Protein AF-A0A966Q371-F1 (afdb_monomer_lite)

Radius of gyration: 12.61 Å; chains: 1; bounding box: 34×27×32 Å

Foldseek 3Di:
DDPVVVCVVLVWAADPPDPPDLADDAGTHHPLAREHEDEEAADDDDDPVVVVVQVVSSVSNPVSHWGKYWYWYHDPDTDIDIDTD

Secondary structure (DSSP, 8-state):
--HHHHHHHTT-EE----TT-TT--SSEEETTEEEEEEEESS-----HHHHHHHHHHHHHH-TTSEEEEEEEE-SSS-EEEEEE-

Structure (mmCIF, N/CA/C/O backbone):
data_AF-A0A966Q371-F1
#
_entry.id   AF-A0A966Q371-F1
#
loop_
_atom_site.group_PDB
_atom_site.id
_atom_site.type_symbol
_atom_site.label_atom_id
_atom_site.label_alt_id
_atom_site.label_comp_id
_atom_site.label_asym_id
_atom_site.label_entity_id
_atom_site.label_seq_id
_atom_site.pdbx_PDB_ins_code
_atom_site.Cartn_x
_atom_site.Cartn_y
_atom_site.Cartn_z
_atom_site.occupancy
_atom_site.B_iso_or_equiv
_atom_site.auth_seq_id
_atom_site.auth_comp_id
_atom_site.auth_asym_id
_atom_site.auth_atom_id
_atom_site.pdbx_PDB_model_num
ATOM 1 N N . MET A 1 1 ? -0.314 -3.453 16.656 1.00 54.97 1 MET A N 1
ATOM 2 C CA . MET A 1 1 ? -0.473 -4.150 15.359 1.00 54.97 1 MET A CA 1
ATOM 3 C C . MET A 1 1 ? 0.596 -3.579 14.442 1.00 54.97 1 MET A C 1
ATOM 5 O O . MET A 1 1 ? 0.916 -2.416 14.623 1.00 54.97 1 MET A O 1
ATOM 9 N N . THR A 1 2 ? 1.259 -4.400 13.634 1.00 68.31 2 THR A N 1
ATOM 10 C CA . THR A 1 2 ? 2.411 -3.974 12.820 1.00 68.31 2 THR A CA 1
ATOM 11 C C . THR A 1 2 ? 2.081 -4.147 11.341 1.00 68.31 2 THR A C 1
ATOM 13 O O . THR A 1 2 ? 1.235 -4.979 11.015 1.00 68.31 2 THR A O 1
ATOM 16 N N . GLU A 1 3 ? 2.792 -3.453 10.448 1.00 68.88 3 GLU A N 1
ATOM 17 C CA . GLU A 1 3 ? 2.668 -3.586 8.980 1.00 68.88 3 GLU A CA 1
ATOM 18 C C . GLU A 1 3 ? 2.711 -5.060 8.529 1.00 68.88 3 GLU A C 1
ATOM 20 O O . GLU A 1 3 ? 1.929 -5.500 7.688 1.00 68.88 3 GLU A O 1
ATOM 25 N N . ARG A 1 4 ? 3.541 -5.882 9.190 1.00 74.25 4 ARG A N 1
ATOM 26 C CA . ARG A 1 4 ? 3.600 -7.344 8.985 1.00 74.25 4 ARG A CA 1
ATOM 27 C C . ARG A 1 4 ? 2.274 -8.060 9.257 1.00 74.25 4 ARG A C 1
ATOM 29 O O . ARG A 1 4 ? 1.979 -9.067 8.617 1.00 74.25 4 ARG A O 1
ATOM 36 N N . GLY A 1 5 ? 1.509 -7.594 10.239 1.00 81.81 5 GLY A N 1
ATOM 37 C CA . GLY A 1 5 ? 0.200 -8.140 10.586 1.00 81.81 5 GLY A CA 1
ATOM 38 C C . GLY A 1 5 ? -0.848 -7.859 9.511 1.00 81.81 5 GLY A C 1
ATOM 39 O O . GLY A 1 5 ? -1.612 -8.759 9.172 1.00 81.81 5 GLY A O 1
ATOM 40 N N . GLU A 1 6 ? -0.845 -6.655 8.938 1.00 83.94 6 GLU A N 1
ATOM 41 C CA . GLU A 1 6 ? -1.749 -6.290 7.839 1.00 83.94 6 GLU A CA 1
ATOM 42 C C . GLU A 1 6 ? -1.374 -7.022 6.546 1.00 83.94 6 GLU A C 1
ATOM 44 O O . GLU A 1 6 ? -2.242 -7.627 5.924 1.00 83.94 6 GLU A O 1
ATOM 49 N N . ALA A 1 7 ? -0.083 -7.115 6.221 1.00 80.50 7 ALA A N 1
ATOM 50 C CA . ALA A 1 7 ? 0.371 -7.905 5.080 1.00 80.50 7 ALA A CA 1
ATOM 51 C C . ALA A 1 7 ? -0.009 -9.389 5.194 1.00 80.50 7 ALA A C 1
ATOM 53 O O . ALA A 1 7 ? -0.482 -9.988 4.230 1.00 80.50 7 ALA A O 1
ATOM 54 N N . LYS A 1 8 ? 0.120 -9.987 6.389 1.00 86.44 8 LYS A N 1
ATOM 55 C CA . LYS A 1 8 ? -0.354 -11.358 6.631 1.00 86.44 8 LYS A CA 1
ATOM 56 C C . LYS A 1 8 ? -1.868 -11.478 6.434 1.00 86.44 8 LYS A C 1
ATOM 58 O O . LYS A 1 8 ? -2.322 -12.493 5.915 1.00 86.44 8 LYS A O 1
ATOM 63 N N . ARG A 1 9 ? -2.639 -10.465 6.844 1.00 86.00 9 ARG A N 1
ATOM 64 C CA . ARG A 1 9 ? -4.102 -10.427 6.693 1.00 86.00 9 ARG A CA 1
ATOM 65 C C . ARG A 1 9 ? -4.529 -10.394 5.225 1.00 86.00 9 ARG A C 1
ATOM 67 O O . ARG A 1 9 ? -5.532 -11.010 4.888 1.00 86.00 9 ARG A O 1
ATOM 74 N N . ASP A 1 10 ? -3.737 -9.747 4.377 1.00 83.69 10 ASP A N 1
ATOM 75 C CA . ASP A 1 10 ? -3.965 -9.685 2.929 1.00 83.69 10 ASP A CA 1
ATOM 76 C C . ASP A 1 10 ? -3.439 -10.911 2.172 1.00 83.69 10 ASP A C 1
ATOM 78 O O . ASP A 1 10 ? -3.658 -11.043 0.970 1.00 83.69 10 ASP A O 1
ATOM 82 N N . GLY A 1 11 ? -2.716 -11.810 2.848 1.00 86.69 11 GLY A N 1
ATOM 83 C CA . GLY A 1 11 ? -1.967 -12.874 2.178 1.00 86.69 11 GLY A CA 1
ATOM 84 C C . GLY A 1 11 ? -0.810 -12.336 1.327 1.00 86.69 11 GLY A C 1
ATOM 85 O O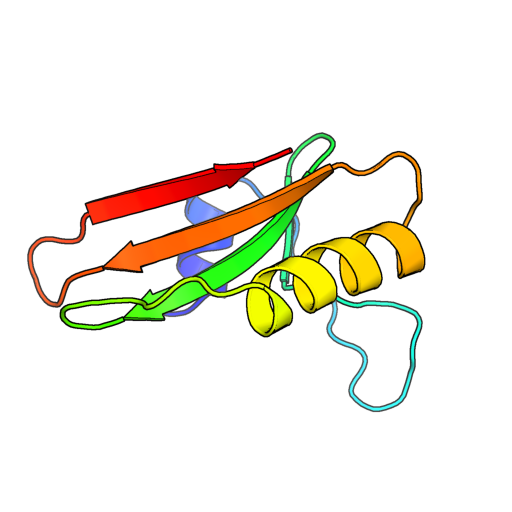 . GLY A 1 11 ? -0.336 -13.017 0.419 1.00 86.69 11 GLY A O 1
ATOM 86 N N . ALA A 1 12 ? -0.356 -11.110 1.599 1.00 87.88 12 ALA A N 1
ATOM 87 C CA . ALA A 1 12 ? 0.725 -10.463 0.878 1.00 87.88 12 ALA A CA 1
ATOM 88 C C . ALA A 1 12 ? 2.089 -11.041 1.285 1.00 87.88 12 ALA A C 1
ATOM 90 O O . ALA A 1 12 ? 2.360 -11.358 2.449 1.00 87.88 12 ALA A O 1
ATOM 91 N N . LYS A 1 13 ? 2.992 -11.146 0.310 1.00 86.31 13 LYS A N 1
ATOM 92 C CA . LYS A 1 13 ? 4.357 -11.620 0.524 1.00 86.31 13 LYS A CA 1
ATOM 93 C C . LYS A 1 13 ? 5.252 -10.441 0.892 1.00 86.31 13 LYS A C 1
ATOM 95 O O . LYS A 1 13 ? 5.605 -9.640 0.030 1.00 86.31 13 LYS A O 1
ATOM 100 N N . MET A 1 14 ? 5.638 -10.361 2.164 1.00 81.50 14 MET A N 1
ATOM 101 C CA . MET A 1 14 ? 6.571 -9.343 2.664 1.00 81.50 14 MET A CA 1
ATOM 102 C C . MET A 1 14 ? 7.869 -9.318 1.851 1.00 81.50 14 MET A C 1
ATOM 104 O O . MET A 1 14 ? 8.456 -10.373 1.578 1.00 81.50 14 MET A O 1
ATOM 108 N N . GLN A 1 15 ? 8.355 -8.122 1.525 1.00 76.75 15 GLN A N 1
ATOM 109 C CA . GLN A 1 15 ? 9.699 -7.957 0.979 1.00 76.75 15 GLN A CA 1
ATOM 110 C C . GLN A 1 15 ? 10.719 -7.839 2.117 1.00 76.75 15 GLN A C 1
ATOM 112 O O . GLN A 1 15 ? 10.452 -7.262 3.173 1.00 76.75 15 GLN A O 1
ATOM 117 N N . LYS A 1 16 ? 11.905 -8.436 1.938 1.00 64.75 16 LYS A N 1
ATOM 118 C CA . LYS A 1 16 ? 12.992 -8.283 2.908 1.00 64.75 16 LYS A CA 1
ATOM 119 C C . LYS A 1 16 ? 13.599 -6.909 2.668 1.00 64.75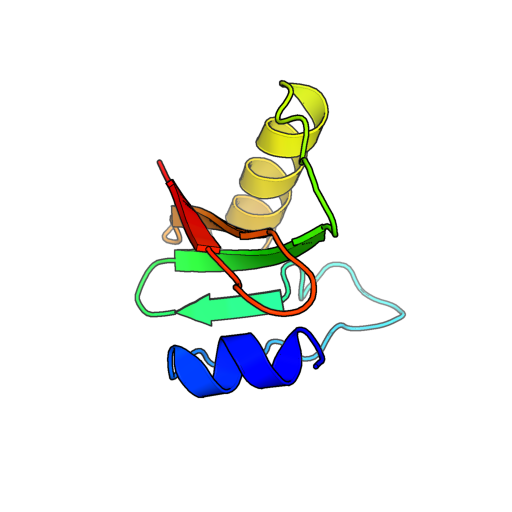 16 LYS A C 1
ATOM 121 O O . LYS A 1 16 ? 14.400 -6.743 1.756 1.00 64.75 16 LYS A O 1
ATOM 126 N N . ASN A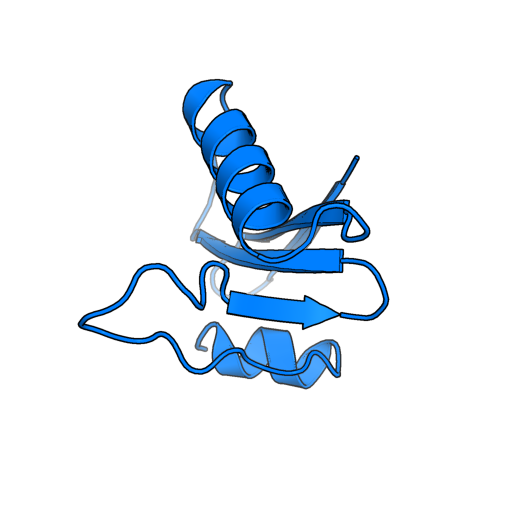 1 17 ? 13.205 -5.935 3.482 1.00 58.84 17 ASN A N 1
ATOM 127 C CA . ASN A 1 17 ? 13.735 -4.582 3.390 1.00 58.84 17 ASN A CA 1
ATOM 128 C C . ASN A 1 17 ? 15.267 -4.635 3.565 1.00 58.84 17 ASN A C 1
ATOM 130 O O . ASN A 1 17 ? 15.771 -4.995 4.634 1.00 58.84 17 ASN A O 1
ATOM 134 N N . SER A 1 18 ? 16.021 -4.386 2.494 1.00 50.69 18 SER A N 1
ATOM 135 C CA . SER A 1 18 ? 17.479 -4.472 2.517 1.00 50.69 18 SER A CA 1
ATOM 136 C C . SER A 1 18 ? 18.024 -3.186 3.115 1.00 50.69 18 SER A C 1
ATOM 138 O O . SER A 1 18 ? 18.194 -2.200 2.407 1.00 50.69 18 SER A O 1
ATOM 140 N N . GLY A 1 19 ? 18.334 -3.188 4.413 1.00 48.47 19 GLY A N 1
ATOM 141 C CA . GLY A 1 19 ? 18.878 -2.028 5.138 1.00 48.47 19 GLY A CA 1
ATOM 142 C C . GLY A 1 19 ? 20.170 -1.405 4.569 1.00 48.47 19 GLY A C 1
ATOM 143 O O . GLY A 1 19 ? 20.673 -0.452 5.151 1.00 48.47 19 GLY A O 1
ATOM 144 N N . ARG A 1 20 ? 20.712 -1.918 3.451 1.00 48.44 20 ARG A N 1
ATOM 145 C CA . ARG A 1 20 ? 21.855 -1.393 2.681 1.00 48.44 20 ARG A CA 1
ATOM 146 C C . ARG A 1 20 ? 21.775 -1.714 1.168 1.00 48.44 20 ARG A C 1
ATOM 148 O O . ARG A 1 20 ? 22.767 -2.120 0.575 1.00 48.44 20 ARG A O 1
ATOM 155 N N . GLY A 1 21 ? 20.616 -1.570 0.518 1.00 49.94 21 GLY A N 1
ATOM 156 C CA . GLY A 1 21 ? 20.540 -1.754 -0.941 1.00 49.94 21 GLY A CA 1
ATOM 157 C C . GLY A 1 21 ? 19.242 -1.266 -1.579 1.00 49.94 21 GLY A C 1
ATOM 158 O O . GLY A 1 21 ? 18.181 -1.326 -0.965 1.00 49.94 21 GLY A O 1
ATOM 159 N N . ASP A 1 22 ? 19.332 -0.794 -2.822 1.00 52.56 22 ASP A N 1
ATOM 160 C CA . ASP A 1 22 ? 18.212 -0.238 -3.596 1.00 52.56 22 ASP A CA 1
ATOM 161 C C . ASP A 1 22 ? 17.249 -1.279 -4.184 1.00 52.56 22 ASP A C 1
ATOM 163 O O . ASP A 1 22 ? 16.247 -0.913 -4.791 1.00 52.56 22 ASP A O 1
ATOM 167 N N . TYR A 1 23 ? 17.519 -2.568 -3.982 1.00 50.88 23 TYR A N 1
ATOM 168 C CA . TYR A 1 23 ? 16.884 -3.648 -4.738 1.00 50.88 23 TYR A CA 1
ATOM 169 C C . TYR A 1 23 ? 15.528 -4.124 -4.189 1.00 50.88 23 TYR A C 1
ATOM 171 O O . TYR A 1 23 ? 14.833 -4.874 -4.871 1.00 50.88 23 TYR A O 1
ATOM 179 N N . GLN A 1 24 ? 15.127 -3.731 -2.974 1.00 62.31 24 GLN A N 1
ATOM 180 C CA . GLN A 1 24 ? 13.828 -4.108 -2.393 1.00 62.31 24 GLN A CA 1
ATOM 181 C C . GLN A 1 24 ? 13.191 -2.901 -1.693 1.00 62.31 24 GLN A C 1
ATOM 183 O O . GLN A 1 24 ? 13.515 -2.613 -0.542 1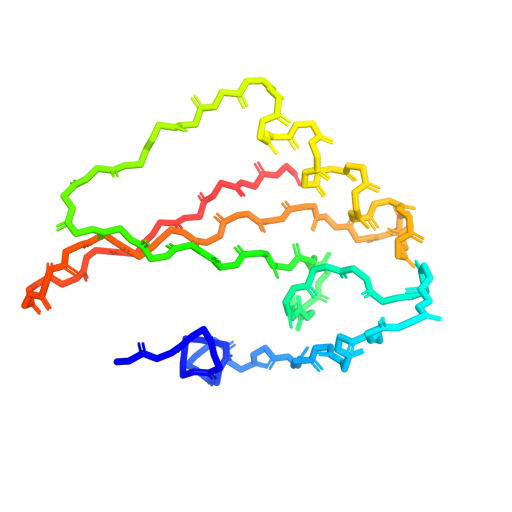.00 62.31 24 GLN A O 1
ATOM 188 N N . LYS A 1 25 ? 12.324 -2.176 -2.413 1.00 68.06 25 LYS A N 1
ATOM 189 C CA . LYS A 1 25 ? 11.484 -1.079 -1.894 1.00 68.06 25 LYS A CA 1
ATOM 190 C C . LYS A 1 25 ? 10.036 -1.569 -1.731 1.00 68.06 25 LYS A C 1
ATOM 192 O O . LYS A 1 25 ? 9.666 -2.556 -2.354 1.00 68.06 25 LYS A O 1
ATOM 197 N N . GLY A 1 26 ? 9.231 -0.875 -0.926 1.00 64.25 26 GLY A N 1
ATOM 198 C CA . GLY A 1 26 ? 7.866 -1.296 -0.585 1.00 64.25 26 GLY A CA 1
ATOM 199 C C . GLY A 1 26 ? 7.822 -2.389 0.489 1.00 64.25 26 GLY A C 1
ATOM 200 O O . GLY A 1 26 ? 8.829 -3.037 0.787 1.00 64.25 26 GLY A O 1
ATOM 201 N N . ASP A 1 27 ? 6.651 -2.579 1.095 1.00 76.44 27 ASP A N 1
ATOM 202 C CA . ASP A 1 27 ? 6.512 -3.440 2.274 1.00 76.44 27 ASP A CA 1
ATOM 203 C C . ASP A 1 27 ? 6.177 -4.885 1.892 1.00 76.44 27 ASP A C 1
ATOM 205 O O . ASP A 1 27 ? 6.731 -5.838 2.455 1.00 76.44 27 ASP A O 1
ATOM 209 N N . ALA A 1 28 ? 5.293 -5.076 0.909 1.00 87.06 28 ALA A N 1
ATOM 210 C CA . ALA A 1 28 ? 4.896 -6.401 0.443 1.00 87.06 28 ALA A CA 1
ATOM 211 C C . ALA A 1 28 ? 4.478 -6.415 -1.030 1.00 87.06 28 ALA A C 1
ATOM 213 O O . ALA A 1 28 ? 4.035 -5.414 -1.581 1.00 87.06 28 ALA A O 1
ATOM 214 N N . LYS A 1 29 ? 4.547 -7.592 -1.654 1.00 89.75 29 LYS A N 1
ATOM 215 C CA . LYS A 1 29 ? 3.901 -7.863 -2.943 1.00 89.75 29 LYS A CA 1
ATOM 216 C C . LYS A 1 29 ? 2.572 -8.571 -2.714 1.00 89.75 29 LYS A C 1
ATOM 218 O O . LYS A 1 29 ? 2.522 -9.564 -1.983 1.00 89.75 29 LYS A O 1
ATOM 223 N N . TRP A 1 30 ? 1.518 -8.092 -3.360 1.00 90.94 30 TRP A N 1
ATOM 224 C CA . TRP A 1 30 ? 0.191 -8.697 -3.318 1.00 90.94 30 TRP A CA 1
ATOM 225 C C . TRP A 1 30 ? -0.384 -8.765 -4.731 1.00 90.94 30 TRP A C 1
ATOM 227 O O . TRP A 1 30 ? -0.726 -7.743 -5.314 1.00 90.94 30 TRP A O 1
ATOM 237 N N . ASN A 1 31 ? -0.463 -9.967 -5.308 1.00 89.88 31 ASN A N 1
ATOM 238 C CA . ASN A 1 31 ? -0.770 -10.161 -6.730 1.00 89.88 31 ASN A CA 1
ATOM 239 C C . ASN A 1 31 ? 0.173 -9.332 -7.625 1.00 89.88 31 ASN A C 1
ATOM 241 O O . ASN A 1 31 ? 1.390 -9.481 -7.523 1.00 89.88 31 ASN A O 1
ATOM 245 N N . GLN A 1 32 ? -0.380 -8.465 -8.478 1.00 93.44 32 GLN A N 1
ATOM 246 C CA . GLN A 1 32 ? 0.380 -7.534 -9.315 1.00 93.44 32 GLN A CA 1
ATOM 247 C C . GLN A 1 32 ? 0.627 -6.184 -8.630 1.00 93.44 32 GLN A C 1
ATOM 249 O O . GLN A 1 32 ? 1.078 -5.257 -9.284 1.00 93.44 32 GLN A O 1
ATOM 254 N N . PHE A 1 33 ? 0.369 -6.053 -7.328 1.00 94.44 33 PHE A N 1
ATOM 255 C CA . PHE A 1 33 ? 0.615 -4.818 -6.593 1.00 94.44 33 PHE A CA 1
ATOM 256 C C . PHE A 1 33 ? 1.908 -4.874 -5.789 1.00 94.44 33 PHE A C 1
ATOM 258 O O . PHE A 1 33 ? 2.210 -5.878 -5.129 1.00 94.44 33 PHE A O 1
ATOM 265 N N . LEU A 1 34 ? 2.628 -3.753 -5.777 1.00 93.69 34 LEU A N 1
ATOM 266 C CA . LEU A 1 34 ? 3.564 -3.441 -4.709 1.00 93.69 34 LEU A CA 1
ATOM 267 C C . LEU A 1 34 ? 2.844 -2.584 -3.667 1.00 93.69 34 LEU A C 1
ATOM 269 O O . LEU A 1 34 ? 2.435 -1.461 -3.950 1.00 93.69 34 LEU A O 1
ATOM 273 N N . VAL A 1 35 ? 2.679 -3.137 -2.468 1.00 93.25 35 VAL A N 1
ATOM 274 C CA . VAL A 1 35 ? 1.897 -2.535 -1.389 1.00 93.25 35 VAL A CA 1
ATOM 275 C C . VAL A 1 35 ? 2.821 -1.863 -0.378 1.00 93.25 35 VAL A C 1
ATOM 277 O O . VAL A 1 35 ? 3.717 -2.504 0.178 1.00 93.25 35 VAL A O 1
ATOM 280 N N . ASP A 1 36 ? 2.562 -0.585 -0.120 1.00 92.75 36 ASP A N 1
ATOM 281 C CA . ASP A 1 36 ? 3.083 0.189 1.010 1.00 92.75 36 ASP A CA 1
ATOM 282 C C . ASP A 1 36 ? 1.957 0.327 2.049 1.00 92.75 36 ASP A C 1
ATOM 284 O O . ASP A 1 36 ? 0.837 0.717 1.709 1.00 92.75 36 ASP A O 1
ATOM 288 N N . TYR A 1 37 ? 2.211 -0.046 3.302 1.00 91.94 37 TYR A N 1
ATOM 289 C CA . TYR A 1 37 ? 1.237 0.042 4.390 1.00 91.94 37 TYR A CA 1
ATOM 290 C C . TYR A 1 37 ? 1.509 1.304 5.205 1.00 91.94 37 TYR A C 1
ATOM 292 O O . TYR A 1 37 ? 2.646 1.611 5.565 1.00 91.94 37 TYR A O 1
ATOM 300 N N . LYS A 1 38 ? 0.456 2.047 5.547 1.00 92.75 38 LYS A N 1
ATOM 301 C CA . LYS A 1 38 ? 0.552 3.169 6.487 1.00 92.75 38 LYS A CA 1
ATOM 302 C C . LYS A 1 38 ? -0.547 3.083 7.529 1.00 92.75 38 LYS A C 1
ATOM 304 O O . LYS A 1 38 ? -1.733 3.055 7.204 1.00 92.75 38 LYS A O 1
ATOM 309 N N . GLU A 1 39 ? -0.133 3.068 8.791 1.00 92.94 39 GLU A N 1
ATOM 310 C CA . GLU A 1 39 ? -1.040 3.172 9.930 1.00 92.94 39 GLU A CA 1
ATOM 311 C C . GLU A 1 39 ? -1.116 4.627 10.403 1.00 92.94 39 GLU A C 1
ATOM 313 O O . GLU A 1 39 ? -0.092 5.283 10.602 1.00 92.94 39 GLU A O 1
ATOM 318 N N . ALA A 1 40 ? -2.332 5.124 10.609 1.00 93.69 40 ALA A N 1
ATOM 319 C CA . ALA A 1 40 ? -2.590 6.430 11.199 1.00 93.69 40 ALA A CA 1
ATOM 320 C C . ALA A 1 40 ? -3.717 6.333 12.233 1.00 93.69 40 ALA A C 1
ATOM 322 O O . ALA A 1 40 ? -4.633 5.523 12.111 1.00 93.69 40 ALA A O 1
ATOM 323 N N . SER A 1 41 ? -3.675 7.153 13.280 1.00 94.12 41 SER A N 1
ATOM 324 C CA . SER A 1 41 ? -4.679 7.065 14.345 1.00 94.12 41 SER A CA 1
ATOM 325 C C . SER A 1 41 ? -6.025 7.683 13.983 1.00 94.12 41 SER A C 1
ATOM 327 O O . SER A 1 41 ? -7.039 7.239 14.509 1.00 94.12 41 SER A O 1
ATOM 329 N N . GLU A 1 42 ? -6.020 8.715 13.143 1.00 94.50 42 GLU A N 1
ATOM 330 C CA . GLU A 1 42 ? -7.194 9.559 12.886 1.00 94.50 42 GLU A CA 1
ATOM 331 C C . GLU A 1 42 ? -7.299 9.965 11.417 1.00 94.50 42 GLU A C 1
ATOM 333 O O . GLU A 1 42 ? -8.353 9.812 10.811 1.00 94.50 42 GLU A O 1
ATOM 338 N N . SER A 1 43 ? -6.203 10.433 10.818 1.00 94.31 43 SER A N 1
ATOM 339 C CA . SER A 1 43 ? -6.189 10.855 9.421 1.00 94.31 43 SER A CA 1
ATOM 340 C C . SER A 1 43 ? -4.843 10.584 8.763 1.00 94.31 43 SER A C 1
ATOM 342 O O . SER A 1 43 ? -3.805 10.489 9.419 1.00 94.31 43 SER A O 1
ATOM 344 N N . PHE A 1 44 ? -4.874 10.454 7.440 1.00 95.19 44 PHE A N 1
ATOM 345 C CA . PHE A 1 44 ? -3.688 10.384 6.603 1.00 95.19 44 PHE A CA 1
ATOM 346 C C . PHE A 1 44 ? -3.869 11.331 5.420 1.00 95.19 44 PHE A C 1
ATOM 348 O O . PHE A 1 44 ? -4.811 11.186 4.641 1.00 95.19 44 PHE A O 1
ATOM 355 N N . THR A 1 45 ? -2.958 12.289 5.271 1.00 96.06 45 THR A N 1
ATOM 356 C CA . THR A 1 45 ? -2.975 13.209 4.132 1.00 96.06 45 THR A CA 1
ATOM 357 C C . THR A 1 45 ? -2.225 12.591 2.963 1.00 96.06 45 THR A C 1
ATOM 359 O O . THR A 1 45 ? -0.999 12.479 2.995 1.00 96.06 45 THR A O 1
ATOM 362 N N . ILE A 1 46 ? -2.949 12.247 1.899 1.00 95.00 46 ILE A N 1
ATOM 363 C CA . ILE A 1 46 ? -2.344 11.918 0.609 1.00 95.00 46 ILE A CA 1
ATOM 364 C C . ILE A 1 46 ? -1.968 13.209 -0.129 1.00 95.00 46 ILE A C 1
ATOM 366 O O . ILE A 1 46 ? -2.741 14.163 -0.182 1.00 95.00 46 ILE A O 1
ATOM 370 N N . ASN A 1 47 ? -0.760 13.259 -0.684 1.00 96.31 47 ASN A N 1
ATOM 371 C CA . ASN A 1 47 ? -0.297 14.369 -1.515 1.00 96.31 47 ASN A CA 1
ATOM 372 C C . ASN A 1 47 ? 0.585 13.852 -2.656 1.00 96.31 47 ASN A C 1
ATOM 374 O O . ASN A 1 47 ? 1.030 12.700 -2.634 1.00 96.31 47 ASN A O 1
ATOM 378 N N . SER A 1 48 ? 0.858 14.719 -3.633 1.00 96.81 48 SER A N 1
ATOM 379 C CA . SER A 1 48 ? 1.626 14.371 -4.833 1.00 96.81 48 SER A CA 1
ATOM 380 C C . SER A 1 48 ? 3.000 13.789 -4.507 1.00 96.81 48 SER A C 1
ATOM 382 O O . SER A 1 48 ? 3.400 12.805 -5.111 1.00 96.81 48 SER A O 1
ATOM 384 N N . ARG A 1 49 ? 3.712 14.318 -3.506 1.00 96.56 49 ARG A N 1
ATOM 385 C CA . ARG A 1 49 ? 5.040 13.815 -3.124 1.00 96.56 49 ARG A CA 1
ATOM 386 C C . ARG A 1 49 ? 4.987 12.390 -2.570 1.00 96.56 49 ARG A C 1
ATOM 388 O O . ARG A 1 49 ? 5.845 11.579 -2.913 1.00 96.56 49 ARG A O 1
ATOM 395 N N . ILE A 1 50 ? 4.017 12.100 -1.703 1.00 95.19 50 ILE A N 1
ATOM 396 C CA . ILE A 1 50 ? 3.824 10.757 -1.140 1.00 95.19 50 ILE A CA 1
ATOM 397 C C . ILE A 1 50 ? 3.467 9.782 -2.260 1.00 95.19 50 ILE A C 1
ATOM 399 O O . ILE A 1 50 ? 4.128 8.754 -2.389 1.00 95.19 50 ILE A O 1
ATOM 403 N N . TRP A 1 51 ? 2.483 10.125 -3.096 1.00 96.19 51 TRP A N 1
ATOM 404 C CA . TRP A 1 51 ? 2.049 9.249 -4.181 1.00 96.19 51 TRP A CA 1
ATOM 405 C C . TRP A 1 51 ? 3.167 8.996 -5.200 1.00 96.19 51 TRP A C 1
ATOM 407 O O . TRP A 1 51 ? 3.508 7.846 -5.466 1.00 96.19 51 TRP A O 1
ATOM 417 N N . SER A 1 52 ? 3.851 10.050 -5.660 1.00 96.19 52 SER A N 1
ATOM 418 C CA . SER A 1 52 ? 4.973 9.921 -6.596 1.00 96.19 52 SER A CA 1
ATOM 419 C C . SER A 1 52 ? 6.102 9.046 -6.053 1.00 96.19 52 SER A C 1
ATOM 421 O O . SER A 1 52 ? 6.734 8.321 -6.823 1.00 96.19 52 SER A O 1
ATOM 423 N N . LYS A 1 53 ? 6.368 9.074 -4.738 1.00 93.75 53 LYS A N 1
ATOM 424 C CA . LYS A 1 53 ? 7.349 8.172 -4.117 1.00 93.75 53 LYS A CA 1
ATOM 425 C C . LYS A 1 53 ? 6.908 6.711 -4.228 1.00 93.75 53 LYS A C 1
ATOM 427 O O . LYS A 1 53 ? 7.737 5.877 -4.572 1.00 93.75 53 LYS A O 1
ATOM 432 N N . ILE A 1 54 ? 5.639 6.406 -3.963 1.00 94.94 54 ILE A N 1
ATOM 433 C CA . ILE A 1 54 ? 5.101 5.037 -4.018 1.00 94.94 54 ILE A CA 1
ATOM 434 C C . ILE A 1 54 ? 5.163 4.492 -5.448 1.00 94.94 54 ILE A C 1
ATOM 436 O O . ILE A 1 54 ? 5.671 3.389 -5.654 1.00 94.94 54 ILE A O 1
ATOM 440 N N . CYS A 1 55 ? 4.754 5.283 -6.445 1.00 95.19 55 CYS A N 1
ATOM 441 C CA . CYS A 1 55 ? 4.904 4.916 -7.856 1.00 95.19 55 CYS A CA 1
ATOM 442 C C . CYS A 1 55 ? 6.380 4.693 -8.219 1.00 95.19 55 CYS A C 1
ATOM 444 O O . CYS A 1 55 ? 6.737 3.673 -8.804 1.00 95.19 55 CYS A O 1
ATOM 446 N N . THR A 1 56 ? 7.268 5.609 -7.812 1.00 93.81 56 THR A N 1
ATOM 447 C CA . THR A 1 56 ? 8.711 5.506 -8.091 1.00 93.81 56 THR A CA 1
ATOM 448 C C . THR A 1 56 ? 9.315 4.241 -7.490 1.00 93.81 56 THR A C 1
ATOM 450 O O . THR A 1 56 ? 10.067 3.541 -8.163 1.00 93.81 56 THR A O 1
ATOM 453 N N . ASP A 1 57 ? 9.007 3.943 -6.230 1.00 91.62 57 ASP A N 1
ATOM 454 C CA . ASP A 1 57 ? 9.507 2.751 -5.551 1.00 91.62 57 ASP A CA 1
ATOM 455 C C . ASP A 1 57 ? 8.952 1.476 -6.199 1.00 91.62 57 ASP A C 1
ATOM 457 O O . ASP A 1 57 ? 9.706 0.523 -6.399 1.00 91.62 57 ASP A O 1
ATOM 461 N N . THR A 1 58 ? 7.686 1.494 -6.626 1.00 93.69 58 THR A N 1
ATOM 462 C CA . THR A 1 58 ? 7.065 0.397 -7.381 1.00 93.69 58 THR A CA 1
ATOM 463 C C . THR A 1 58 ? 7.804 0.111 -8.674 1.00 93.69 58 THR A C 1
ATOM 465 O O . THR A 1 58 ? 8.316 -0.992 -8.862 1.00 93.69 58 THR A O 1
ATOM 468 N N . PHE A 1 59 ? 7.972 1.123 -9.521 1.00 91.88 59 PHE A N 1
ATOM 469 C CA . PHE A 1 59 ? 8.614 0.950 -10.820 1.00 91.88 59 PHE A CA 1
ATOM 470 C C . PHE A 1 59 ? 10.124 0.702 -10.736 1.00 91.88 59 PHE A C 1
ATOM 472 O O . PHE A 1 59 ? 10.710 0.195 -11.694 1.00 91.88 59 PHE A O 1
ATOM 479 N N . LYS A 1 60 ? 10.767 1.029 -9.605 1.00 89.75 60 LYS A N 1
ATOM 480 C CA . LYS A 1 60 ? 12.149 0.614 -9.310 1.00 89.75 60 LYS A CA 1
ATOM 481 C C . LYS A 1 60 ? 12.255 -0.872 -8.980 1.00 89.75 60 LYS A C 1
ATOM 483 O O . LYS A 1 60 ? 13.285 -1.471 -9.277 1.00 89.75 60 LYS A O 1
ATOM 488 N N . VAL A 1 61 ? 11.231 -1.452 -8.355 1.00 88.00 61 VAL A N 1
ATOM 489 C CA . VAL A 1 61 ? 11.192 -2.886 -8.041 1.00 88.00 61 VAL A CA 1
ATOM 490 C C . VAL A 1 61 ? 10.835 -3.700 -9.278 1.00 88.00 61 VAL A C 1
ATOM 492 O O . VAL A 1 61 ? 11.514 -4.682 -9.567 1.00 88.00 61 VAL A O 1
ATOM 495 N N . ASP A 1 62 ? 9.767 -3.324 -9.981 1.00 87.75 62 ASP A N 1
ATOM 496 C CA . ASP A 1 62 ? 9.296 -3.995 -11.193 1.00 87.75 62 ASP A CA 1
ATOM 497 C C . ASP A 1 62 ? 8.296 -3.091 -11.932 1.00 87.75 62 ASP A C 1
ATOM 499 O O . ASP A 1 62 ? 7.339 -2.595 -11.339 1.00 87.75 62 ASP A O 1
ATOM 503 N N . ARG A 1 63 ? 8.497 -2.886 -13.237 1.00 90.62 63 ARG A N 1
ATOM 504 C CA . ARG A 1 63 ? 7.604 -2.062 -14.070 1.00 90.62 63 ARG A CA 1
ATOM 505 C C . ARG A 1 63 ? 6.273 -2.737 -14.405 1.00 90.62 63 ARG A C 1
ATOM 507 O O . ARG A 1 63 ? 5.381 -2.056 -14.890 1.00 90.62 63 ARG A O 1
ATOM 514 N N . ASN A 1 64 ? 6.143 -4.039 -14.155 1.00 92.75 64 ASN A N 1
ATOM 515 C CA . ASN A 1 64 ? 4.890 -4.778 -14.329 1.00 92.75 64 ASN A CA 1
ATOM 516 C C . ASN A 1 64 ? 4.033 -4.801 -13.056 1.00 92.75 64 ASN A C 1
ATOM 518 O O . ASN A 1 64 ? 2.991 -5.451 -13.039 1.00 92.75 64 ASN A O 1
ATOM 522 N N . LEU A 1 65 ? 4.490 -4.161 -11.974 1.00 93.19 65 LEU A N 1
ATOM 523 C CA . LEU A 1 65 ? 3.707 -4.021 -10.754 1.00 93.19 65 LEU A CA 1
ATOM 524 C C . LEU A 1 65 ? 2.966 -2.684 -10.731 1.00 93.19 65 LEU A C 1
ATOM 526 O O . LEU A 1 65 ? 3.471 -1.659 -11.185 1.00 93.19 65 LEU A O 1
ATOM 530 N N . HIS A 1 66 ? 1.793 -2.715 -10.117 1.00 96.38 66 HIS A N 1
ATOM 531 C CA . HIS A 1 66 ? 0.938 -1.574 -9.842 1.00 96.38 66 HIS A CA 1
ATOM 532 C C . HIS A 1 66 ? 1.222 -1.016 -8.441 1.00 96.38 66 HIS A C 1
ATOM 534 O O . HIS A 1 66 ? 1.364 -1.794 -7.487 1.00 96.38 66 HIS A O 1
ATOM 540 N N . PRO A 1 67 ? 1.322 0.311 -8.270 1.00 96.19 67 PRO A N 1
ATOM 541 C CA . PRO A 1 67 ? 1.508 0.904 -6.956 1.00 96.19 67 PRO A CA 1
ATOM 542 C C . PRO A 1 67 ? 0.223 0.783 -6.134 1.00 96.19 67 PRO A C 1
ATOM 544 O O . PRO A 1 67 ? -0.874 1.071 -6.611 1.00 96.19 67 PRO A O 1
ATOM 547 N N . ALA A 1 68 ? 0.359 0.390 -4.870 1.00 96.38 68 ALA A N 1
ATOM 548 C CA . ALA A 1 68 ? -0.744 0.377 -3.921 1.00 96.38 68 ALA A CA 1
ATOM 549 C C . ALA A 1 68 ? -0.316 0.980 -2.583 1.00 96.38 68 ALA A C 1
ATOM 551 O O . ALA A 1 68 ? 0.659 0.548 -1.969 1.00 96.38 68 ALA A O 1
ATOM 552 N N . LEU A 1 69 ? -1.093 1.945 -2.094 1.00 96.06 69 LEU A N 1
ATOM 553 C CA . LEU A 1 69 ? -0.990 2.442 -0.726 1.00 96.06 69 LEU A CA 1
ATOM 554 C C . LEU A 1 69 ? -2.162 1.904 0.082 1.00 96.06 69 LEU A C 1
ATOM 556 O O . LEU A 1 69 ? -3.306 2.305 -0.147 1.00 96.06 69 LEU A O 1
ATOM 560 N N . LYS A 1 70 ? -1.885 1.037 1.054 1.00 95.38 70 LYS A N 1
ATOM 561 C CA . LYS A 1 70 ? -2.898 0.567 1.992 1.00 95.38 70 LYS A CA 1
ATOM 562 C C . LYS A 1 70 ? -2.866 1.390 3.273 1.00 95.38 70 LYS A C 1
ATOM 564 O O . LYS A 1 70 ? -1.911 1.342 4.046 1.00 95.38 70 LYS A O 1
ATOM 569 N N . LEU A 1 71 ? -3.949 2.121 3.509 1.00 95.25 71 LEU A N 1
ATOM 570 C CA . LEU A 1 71 ? -4.151 2.941 4.694 1.00 95.25 71 LEU A CA 1
ATOM 571 C C . LEU A 1 71 ? -4.954 2.173 5.734 1.00 95.25 71 LEU A C 1
ATOM 573 O O . LEU A 1 71 ? -6.008 1.611 5.433 1.00 95.25 71 LEU A O 1
ATOM 577 N N . ILE A 1 72 ? -4.471 2.195 6.970 1.00 95.06 72 ILE A N 1
ATOM 578 C CA . ILE A 1 72 ? -5.169 1.668 8.136 1.00 95.06 72 ILE A CA 1
ATOM 579 C C . ILE A 1 72 ? -5.363 2.830 9.100 1.00 95.06 72 ILE A C 1
ATOM 581 O O . ILE A 1 72 ? -4.403 3.296 9.713 1.00 95.06 72 ILE A O 1
ATOM 585 N N . ILE A 1 73 ? -6.600 3.311 9.205 1.00 95.56 73 ILE A N 1
ATOM 586 C CA . ILE A 1 73 ? -6.933 4.491 10.005 1.00 95.56 73 ILE A CA 1
ATOM 587 C C . ILE A 1 73 ? -7.793 4.067 11.192 1.00 95.56 73 ILE A C 1
ATOM 589 O O . ILE A 1 73 ? -8.789 3.368 11.018 1.00 95.56 73 ILE A O 1
ATOM 593 N N . GLY A 1 74 ? -7.407 4.487 12.393 1.00 94.19 74 GLY A N 1
ATOM 594 C CA . GLY A 1 74 ? -8.156 4.247 13.626 1.00 94.19 74 GLY A CA 1
ATOM 595 C C . GLY A 1 74 ? -7.341 3.527 14.700 1.00 94.19 74 GLY A C 1
ATOM 596 O O . GLY A 1 74 ? -6.354 2.840 14.425 1.00 94.19 74 GLY A O 1
ATOM 597 N N . LYS A 1 75 ? -7.765 3.689 15.958 1.00 88.62 75 LYS A N 1
ATOM 598 C CA . LYS A 1 75 ? -7.136 3.044 17.126 1.00 88.62 75 LYS A CA 1
ATOM 599 C C . LYS A 1 75 ? -7.837 1.737 17.505 1.00 88.62 75 LYS A C 1
ATOM 601 O O . LYS A 1 75 ? -7.190 0.692 17.519 1.00 88.62 75 LYS A O 1
ATOM 606 N N . ASN A 1 76 ? -9.146 1.807 17.755 1.00 88.75 76 ASN A N 1
ATOM 607 C CA . ASN A 1 76 ? -9.974 0.666 18.163 1.00 88.75 76 ASN A CA 1
ATOM 608 C C . ASN A 1 76 ? -10.766 0.123 16.966 1.00 88.75 76 ASN A C 1
ATOM 610 O O . ASN A 1 76 ? -10.565 -1.020 16.560 1.00 88.75 76 ASN A O 1
ATOM 614 N N . ASP A 1 77 ? -11.560 0.985 16.329 1.00 91.44 77 ASP A N 1
ATOM 615 C CA . ASP A 1 77 ? -12.304 0.671 15.110 1.0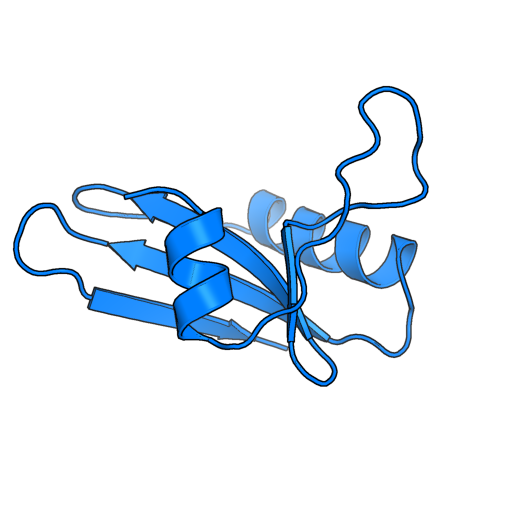0 91.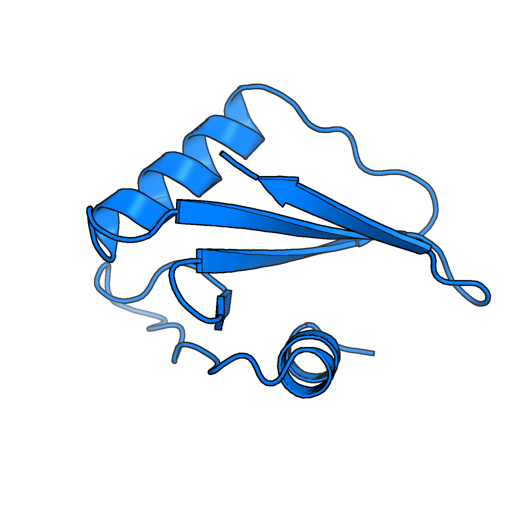44 77 ASP A CA 1
ATOM 616 C C . ASP A 1 77 ? -11.502 1.116 13.887 1.00 91.44 77 ASP A C 1
ATOM 618 O O . ASP A 1 77 ? -11.436 2.296 13.543 1.00 91.44 77 ASP A O 1
ATOM 622 N N . LYS A 1 78 ? -10.809 0.157 13.271 1.00 92.38 78 LYS A N 1
ATOM 623 C CA . LYS A 1 78 ? -9.896 0.420 12.154 1.00 92.38 78 LYS A CA 1
ATOM 624 C C . LYS A 1 78 ? -10.604 0.318 10.808 1.00 92.38 78 LYS A C 1
ATOM 626 O O . LYS A 1 78 ? -11.011 -0.780 10.415 1.00 92.38 78 LYS A O 1
ATOM 631 N N . ILE A 1 79 ? -10.620 1.412 10.053 1.00 94.88 79 ILE A N 1
ATOM 632 C CA . ILE A 1 79 ? -10.966 1.400 8.629 1.00 94.88 79 ILE A CA 1
ATOM 633 C C . ILE A 1 79 ? -9.732 1.070 7.788 1.00 94.88 79 ILE A C 1
ATOM 635 O O . ILE A 1 79 ? -8.599 1.383 8.162 1.00 94.88 79 ILE A O 1
ATOM 639 N N . ARG A 1 80 ? -9.950 0.397 6.656 1.00 94.44 80 ARG A N 1
ATOM 640 C CA . ARG A 1 80 ? -8.889 -0.008 5.727 1.00 94.44 80 ARG A CA 1
ATOM 641 C C . ARG A 1 80 ? -9.268 0.405 4.322 1.00 94.44 80 ARG A C 1
ATOM 643 O O . ARG A 1 80 ? -10.327 0.016 3.841 1.00 94.44 80 ARG A O 1
ATOM 650 N N . LEU A 1 81 ? -8.402 1.185 3.695 1.00 94.75 81 LEU A N 1
ATOM 651 C CA . LEU A 1 81 ? -8.619 1.772 2.379 1.00 94.75 81 LEU A CA 1
ATOM 652 C C . LEU A 1 81 ? -7.383 1.521 1.518 1.00 94.75 81 LEU A C 1
ATOM 654 O O . LEU A 1 81 ? -6.273 1.428 2.045 1.00 94.75 81 LEU A O 1
ATOM 658 N N . ALA A 1 82 ? -7.573 1.425 0.207 1.00 94.69 82 ALA A N 1
ATOM 659 C CA . ALA A 1 82 ? -6.481 1.311 -0.748 1.00 94.69 82 ALA A CA 1
ATOM 660 C C . ALA A 1 82 ? -6.559 2.452 -1.764 1.00 94.69 82 ALA A C 1
ATOM 662 O O . ALA A 1 82 ? -7.635 2.746 -2.283 1.00 94.69 82 ALA A O 1
ATOM 663 N N . VAL A 1 83 ? -5.413 3.072 -2.041 1.00 95.88 83 VAL A N 1
ATOM 664 C CA . VAL A 1 83 ? -5.211 3.961 -3.191 1.00 95.88 83 VAL A CA 1
ATOM 665 C C . VAL A 1 83 ? -4.403 3.176 -4.218 1.00 95.88 83 VAL A C 1
ATOM 667 O O . VAL A 1 83 ? -3.342 2.649 -3.873 1.00 95.88 83 VAL A O 1
ATOM 670 N N . ILE A 1 84 ? -4.931 3.060 -5.435 1.00 94.75 84 ILE A N 1
ATOM 671 C CA . ILE A 1 84 ? -4.393 2.218 -6.510 1.00 94.75 84 ILE A CA 1
ATOM 672 C C . ILE A 1 84 ? -4.371 2.982 -7.837 1.00 94.75 84 ILE A C 1
ATOM 674 O O . ILE A 1 84 ? -5.180 3.892 -8.033 1.00 94.75 84 ILE A O 1
ATOM 678 N N . GLU A 1 85 ? -3.468 2.571 -8.725 1.00 85.81 85 GLU A N 1
ATOM 679 C CA . GLU A 1 85 ? -3.384 2.964 -10.140 1.00 85.81 85 GLU A CA 1
ATOM 680 C C . GLU A 1 85 ? -3.415 1.728 -11.045 1.00 85.81 85 GLU A C 1
ATOM 682 O O . GLU A 1 85 ? -2.676 0.751 -10.764 1.00 85.81 85 GLU A O 1
#

Sequence (85 aa):
MTERGEAKRDGAKMQKNSGRGDYQKGDAKWNQFLVDYKEASESFTINSRIWSKICTDTFKVDRNLHPALKLIIGKNDKIRLAVIE

pLDDT: mean 85.89, std 13.63, range [48.44, 96.81]

=== Feature glossary ===
Each block in this record encodes a different view of the same protein. In brief:

Predicted aligned error. PAE(i, j) answers: if I align the predicted and true structures on residue i, how far off (in Å) do I expect residue j to be? A block-diagonal PAE matrix with low values on the blocks and high values off-diagonal is the signature of a multi-domain protein with confidently predicted domains but uncertain inter-domain orientation.

Contact-map, Ramachandran, and PAE plots. Plot images: a contact map (which residues are close in 3D, as an N×N binary image), a Ramachandran scatter (backbone torsion angles, revealing secondary-structure composition at a glance), and — for AlphaFold structures — a PAE heatmap (pairwise prediction confidence).

Backbone torsions (φ/ψ). φ (phi) and ψ (psi) are the two rotatable backbone dihedrals per residue: φ is the C(i-1)–N–Cα–C torsion, ψ is the N–Cα–C–N(i+1) torsion, both in degrees on (−180°, 180°]. α-helical residues cluster near (−60°, −45°); β-strand residues near (−120°, +130°). A Ramachandran plot is simply a scatter of (φ, ψ) for every residue.

Foldseek 3Di. A 3Di character summarizes, for each residue, the relative orientation of the Cα frame of its nearest spatial neighbor. Because it encodes fold topology rather than chemistry, 3Di alignments detect remote structural similarity that sequence alignment misses.

Radius of gyration, Cα contacts, bounding box. Three whole-structure scalars: the radius of gyration (RMS distance of Cα from centroid, in Å), the count of Cα–Cα contacts (pairs closer than 8 Å and separated by more than four residues in sequence — i.e. tertiary, not local, contacts), and the bounding-box dimensions. Together they distinguish compact globular folds from extended fibres or disordered chains.

Sequence. Sequence gives the chain of amino acids in standard one-letter code (A=alanine, C=cysteine, …, Y=tyrosine), read N→C. It is the only feature that is directly encoded by the gene; all structural features are derived from the folded form of this sequence.

mmCIF coordinates. Atomic coordinates in PDBx/mmCIF format — the same representation the Protein Data Bank distributes. Each line of the _atom_site loop places one backbone atom in Cartesian space (units: ångströms, origin: arbitrary).

Secondary structure (3-state, P-SEA). Three-state secondary structure (P-SEA) collapses the eight DSSP classes into helix (a), strand (b), and coil (c). P-SEA assigns these from Cα geometry alone — distances and angles — without requiring backbone oxygens, so it works on any Cα trace.

InterPro / GO / CATH / organism. Functional annotations link the protein to curated databases. InterPro entries identify conserved domains and families by matching the sequence against member-database signatures (Pfam, PROSITE, CDD, …). Gene Ontology (GO) terms describe molecular function, biological process, and cellular component in a controlled vocabulary. CATH places the structure in a hierarchical fold classification (Class/Architecture/Topology/Homologous-superfamily). The organism is the source species.

B-factor. B-factor (Debye–Waller factor) reflects atomic displacement in the crystal lattice. It is an experimental observable (units Å²), not a prediction; low values mean the atom is pinned down, high values mean it moves or is heterogeneous across the crystal.

Rendered structure images. Structure images are PyMOL renders from six orthogonal camera directions. Cartoon representation draws helices as coils and strands as arrows; sticks shows the backbone as bonds; surface shows the solvent-excluded envelope. Rainbow coloring maps sequence position to hue (blue→red, N→C); chain coloring assigns a distinct color per polypeptide.

Solvent-accessible surface area. Solvent-accessible surface area (SASA) is the area in Å² traced out by the centre of a 1.4 Å probe sphere (a water molecule) rolled over the protein's van der Waals surface (Shrake–Rupley / Lee–Richards construction). Buried residues have near-zero SASA; fully exposed residues can exceed 200 Å². The total SASA scales roughly with the number of surface residues.

Secondary structure (8-state, DSSP). The SS8 string is DSSP's per-residue secondary-structure call. α-helix (H) means an i→i+4 H-bond ladder; β-strand (E) means the residue participates in a β-sheet; 3₁₀ (G) and π (I) are tighter and wider helices; T/S are turns/bends; '-' is loop.

pLDDT. For AlphaFold models, the B-factor field carries pLDDT — the model's own estimate of local accuracy on a 0–100 scale. Regions with pLDDT<50 should be treated as essentially unmodeled; they often correspond to intrinsically disordered segments.

Nearest PDB structures. Nearest PDB neighbors are the top structural matches found by Foldseek when searching this structure against the entire Protein Data Bank. Each hit reports a TM-score (0 to 1; >0.5 almost always implies the same fold) and an E-value. These are *structural* homologs — they may share no detectable sequence similarity.